Protein AF-A0A348XLX0-F1 (afdb_monomer)

Nearest PDB structures (foldseek):
  7rj9-assembly2_B  TM=4.209E-01  e=1.522E+00  Homo sapiens
  2eyv-assembly1_A  TM=4.321E-01  e=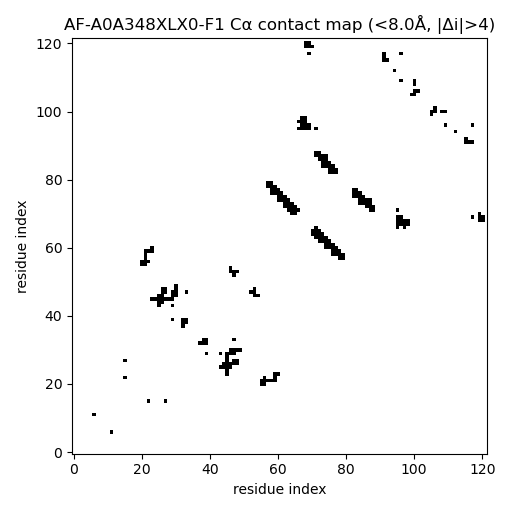4.800E+00  Homo sapiens
  7vww-assembly3_E  TM=3.647E-01  e=4.800E+00  Dioscoreophyllum cumminsii
  6em4-assembly1_A  TM=3.828E-01  e=5.813E+00  Saccharomyces cerevisiae S288C

Secondary structure (DSSP, 8-state):
--------HHHHHHHHHT-SSB--TTHHHHHHHHHTTPPPPSS-----TTSTTPPPBS-EEEEE--BTTB---EEEEE-SS-EEEEES-TTS-S----GGGGSGGGTTGGGGGTTS------

Solvent-accessible surface area (backbone atoms only — not comparable to full-atom values): 7938 Å² total; per-residue (Å²): 138,85,80,82,77,79,78,51,75,70,62,56,61,52,56,68,70,67,53,97,60,61,69,49,79,54,23,54,63,38,30,51,36,56,75,69,70,47,84,82,71,93,82,68,93,35,47,34,79,89,44,94,82,51,76,88,45,77,58,32,69,52,78,42,64,60,45,86,58,26,72,46,46,36,44,37,45,32,45,97,87,49,72,50,74,46,66,74,55,78,91,44,70,97,71,74,57,54,89,64,50,80,37,87,93,38,56,68,62,66,68,75,54,77,83,56,74,87,88,40,72,134

Sequence (122 aa):
MIKRLSLTCASLICAVMLFPQFVNALDSPATTLAIGGAKMPAYPDGQNLFGKDYKVVDSAFSARDSCDYTIDRIRTVRTATFRYLRNCFPDWPLLQVQYWDKRPEVVDMPAHRSTGYCRGGL

Structure (mmCIF, N/CA/C/O backbone):
data_AF-A0A348XLX0-F1
#
_entry.id   AF-A0A348XLX0-F1
#
loop_
_atom_site.group_PDB
_atom_site.id
_atom_site.type_symbol
_atom_site.label_atom_id
_atom_site.label_alt_id
_atom_site.label_comp_id
_atom_site.label_asym_id
_atom_site.label_entity_id
_atom_site.label_seq_id
_atom_site.pdbx_PDB_ins_code
_atom_site.Cartn_x
_atom_site.Cartn_y
_atom_site.Cartn_z
_atom_site.occupancy
_atom_site.B_iso_or_equiv
_atom_site.auth_seq_id
_atom_site.auth_comp_id
_atom_site.auth_asym_id
_atom_site.auth_atom_id
_atom_site.pdbx_PDB_model_num
ATOM 1 N N . MET A 1 1 ? 3.737 13.924 41.377 1.00 36.47 1 MET A N 1
ATOM 2 C CA . MET A 1 1 ? 3.733 12.515 40.918 1.00 36.47 1 MET A CA 1
ATOM 3 C C . MET A 1 1 ? 3.746 12.488 39.396 1.00 36.47 1 MET A C 1
ATOM 5 O O . MET A 1 1 ? 2.700 12.478 38.766 1.00 36.47 1 MET A O 1
ATOM 9 N N . ILE A 1 2 ? 4.941 12.552 38.809 1.00 33.69 2 ILE A N 1
ATOM 10 C CA . ILE A 1 2 ? 5.160 12.535 37.359 1.00 33.69 2 ILE A CA 1
ATOM 11 C C . ILE A 1 2 ? 5.344 11.069 36.963 1.00 33.69 2 ILE A C 1
ATOM 13 O O . ILE A 1 2 ? 6.424 10.511 37.145 1.00 33.69 2 ILE A O 1
ATOM 17 N N . LYS A 1 3 ? 4.288 10.413 36.472 1.00 29.94 3 LYS A N 1
ATOM 18 C CA . LYS A 1 3 ? 4.439 9.114 35.806 1.00 29.94 3 LYS A CA 1
ATOM 19 C C . LYS A 1 3 ? 4.873 9.387 34.368 1.00 29.94 3 LYS A C 1
ATOM 21 O O . LYS A 1 3 ? 4.064 9.749 33.523 1.00 29.94 3 LYS A O 1
ATOM 26 N N . ARG A 1 4 ? 6.182 9.261 34.133 1.00 39.12 4 ARG A N 1
ATOM 27 C CA . ARG A 1 4 ? 6.804 9.219 32.806 1.00 39.12 4 ARG A CA 1
ATOM 28 C C . ARG A 1 4 ? 6.214 8.039 32.031 1.00 39.12 4 ARG A C 1
ATOM 30 O O . ARG A 1 4 ? 6.624 6.903 32.237 1.00 39.12 4 ARG A O 1
ATOM 37 N N . LEU A 1 5 ? 5.255 8.313 31.155 1.00 37.09 5 LEU A N 1
ATOM 38 C CA . LEU A 1 5 ? 4.833 7.383 30.118 1.00 37.09 5 LEU A CA 1
ATOM 39 C C . LEU A 1 5 ? 5.783 7.583 28.932 1.00 37.09 5 LEU A C 1
ATOM 41 O O . LEU A 1 5 ? 5.506 8.343 28.010 1.00 37.09 5 LEU A O 1
ATOM 45 N N . SER A 1 6 ? 6.966 6.974 29.000 1.00 40.62 6 SER A N 1
ATOM 46 C CA . SER A 1 6 ? 7.884 6.925 27.864 1.00 40.62 6 SER A CA 1
ATOM 47 C C . SER A 1 6 ? 7.362 5.905 26.848 1.00 40.62 6 SER A C 1
ATOM 49 O O . SER A 1 6 ? 7.896 4.802 26.747 1.00 40.62 6 SER A O 1
ATOM 51 N N . LEU 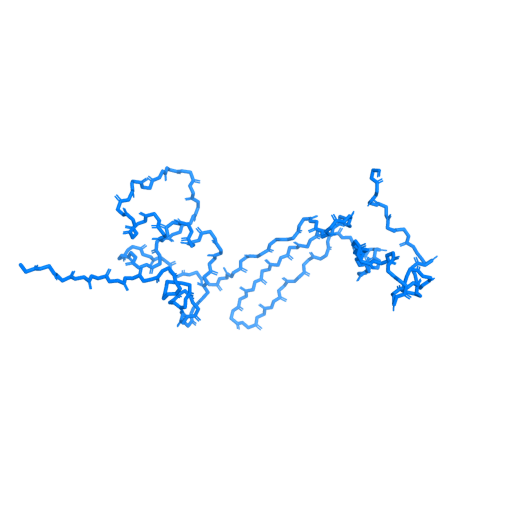A 1 7 ? 6.306 6.256 26.105 1.00 40.31 7 LEU A N 1
ATOM 52 C CA . LEU A 1 7 ? 6.051 5.631 24.808 1.00 40.31 7 LEU A CA 1
ATOM 53 C C . LEU A 1 7 ? 7.167 6.108 23.880 1.00 40.31 7 LEU A C 1
ATOM 55 O O . LEU A 1 7 ? 7.100 7.177 23.276 1.00 40.31 7 LEU A O 1
ATOM 59 N N . THR A 1 8 ? 8.247 5.340 23.811 1.00 43.47 8 THR A N 1
ATOM 60 C CA . THR A 1 8 ? 9.215 5.501 22.735 1.00 43.47 8 THR A CA 1
ATOM 61 C C . THR A 1 8 ? 8.513 5.130 21.431 1.00 43.47 8 THR A C 1
ATOM 63 O O . THR A 1 8 ? 7.807 4.123 21.360 1.00 43.47 8 THR A O 1
ATOM 66 N N . CYS A 1 9 ? 8.692 5.947 20.395 1.00 39.53 9 CYS A N 1
ATOM 67 C CA . CYS A 1 9 ? 8.086 5.789 19.067 1.00 39.53 9 CYS A CA 1
ATOM 68 C C . CYS A 1 9 ? 8.222 4.352 18.493 1.00 39.53 9 CYS A C 1
ATOM 70 O O . CYS A 1 9 ? 7.345 3.866 17.784 1.00 39.53 9 CYS A O 1
ATOM 72 N N . ALA A 1 10 ? 9.266 3.614 18.896 1.00 43.56 10 ALA A N 1
ATOM 73 C CA . ALA A 1 10 ? 9.497 2.213 18.532 1.00 43.56 10 ALA A CA 1
ATOM 74 C C . ALA A 1 10 ? 8.462 1.216 19.102 1.00 43.56 10 ALA A C 1
ATOM 76 O O . ALA A 1 10 ? 8.125 0.236 18.439 1.00 43.56 10 ALA A O 1
ATOM 77 N N . SER A 1 11 ? 7.919 1.463 20.299 1.00 47.53 11 SER A N 1
ATOM 78 C CA . SER A 1 11 ? 6.884 0.600 20.901 1.00 47.53 11 SER A CA 1
ATOM 79 C C . SER A 1 11 ? 5.555 0.652 20.132 1.00 47.53 11 SER A C 1
ATOM 81 O O . SER A 1 11 ? 4.788 -0.308 20.132 1.00 47.53 11 SER A O 1
ATOM 83 N N . LEU A 1 12 ? 5.326 1.749 19.407 1.00 49.53 12 LEU A N 1
ATOM 84 C CA . LEU A 1 12 ? 4.103 2.039 18.667 1.00 49.53 12 LEU A CA 1
ATOM 85 C C . LEU A 1 12 ? 4.066 1.327 17.306 1.00 49.53 12 LEU A C 1
ATOM 87 O O . LEU A 1 12 ? 3.037 0.766 16.936 1.00 49.53 12 LEU A O 1
ATOM 91 N N . ILE A 1 13 ? 5.208 1.255 16.611 1.00 49.75 13 ILE A N 1
ATOM 92 C CA . ILE A 1 13 ? 5.355 0.445 15.386 1.00 49.75 13 ILE A CA 1
ATOM 93 C C . ILE A 1 13 ? 5.149 -1.043 15.708 1.00 49.75 13 ILE A C 1
ATOM 95 O O . ILE A 1 13 ? 4.466 -1.752 14.973 1.00 49.75 13 ILE A O 1
ATOM 99 N N . CYS A 1 14 ? 5.684 -1.504 16.843 1.00 38.78 14 CYS A N 1
ATOM 100 C CA . CYS A 1 14 ? 5.561 -2.898 17.270 1.00 38.78 14 CYS A CA 1
ATOM 101 C C . CYS A 1 14 ? 4.105 -3.282 17.609 1.00 38.78 14 CYS A C 1
ATOM 103 O O . CYS A 1 14 ? 3.663 -4.381 17.281 1.00 38.78 14 CYS A O 1
ATOM 105 N N . ALA A 1 15 ? 3.322 -2.362 18.188 1.00 48.69 15 ALA A N 1
ATOM 106 C CA . ALA A 1 15 ? 1.912 -2.597 18.510 1.00 48.69 15 ALA A CA 1
ATOM 107 C C . ALA A 1 15 ? 1.018 -2.747 17.263 1.00 48.69 15 ALA A C 1
ATOM 109 O O . ALA A 1 15 ? 0.118 -3.583 17.263 1.00 48.69 15 ALA A O 1
ATOM 110 N N . VAL A 1 16 ? 1.291 -2.006 16.179 1.00 52.34 16 VAL A N 1
ATOM 111 C CA . VAL A 1 16 ? 0.592 -2.190 14.887 1.00 52.34 16 VAL A CA 1
ATOM 112 C C . VAL A 1 16 ? 0.877 -3.580 14.296 1.00 52.34 16 VAL A C 1
ATOM 114 O O . VAL A 1 16 ? 0.025 -4.154 13.625 1.00 52.34 16 VAL A O 1
ATOM 117 N N . MET A 1 17 ? 2.044 -4.158 14.591 1.00 48.50 17 MET A N 1
ATOM 118 C CA . MET A 1 17 ? 2.481 -5.451 14.056 1.00 48.50 17 MET A CA 1
ATOM 119 C C . MET A 1 17 ? 1.861 -6.672 14.763 1.00 48.50 17 MET A C 1
ATOM 121 O O . MET A 1 17 ? 1.898 -7.769 14.215 1.00 48.50 17 MET A O 1
ATOM 125 N N . LEU A 1 18 ? 1.283 -6.495 15.958 1.00 54.97 18 LEU A N 1
ATOM 126 C CA . LEU A 1 18 ? 0.702 -7.567 16.785 1.00 54.97 18 LEU A CA 1
ATOM 127 C C . LEU A 1 18 ? -0.811 -7.758 16.595 1.00 54.97 18 LEU A C 1
ATOM 129 O O . LEU A 1 18 ? -1.401 -8.620 17.247 1.00 54.97 18 LEU A O 1
ATOM 133 N N . PHE A 1 19 ? -1.456 -6.980 15.722 1.00 63.09 19 PHE A N 1
ATOM 134 C CA . PHE A 1 19 ? -2.878 -7.166 15.452 1.00 63.09 19 PHE A CA 1
ATOM 135 C C . PHE A 1 19 ? -3.109 -8.474 14.673 1.00 63.09 19 PHE A C 1
ATOM 137 O O . PHE A 1 19 ? -2.572 -8.634 13.578 1.00 63.09 19 PHE A O 1
ATOM 144 N N . PRO A 1 20 ? -3.945 -9.401 15.181 1.00 66.06 20 PRO A N 1
ATOM 145 C CA . PRO A 1 20 ? -4.248 -10.664 14.496 1.00 66.06 20 PRO A CA 1
ATOM 146 C C . PRO A 1 20 ? -5.146 -10.487 13.256 1.00 66.06 20 PRO A C 1
ATOM 148 O O . PRO A 1 20 ? -5.524 -11.464 12.617 1.00 66.06 20 PRO A O 1
ATOM 151 N N . GLN A 1 21 ? -5.507 -9.248 12.927 1.00 77.19 21 GLN A N 1
ATOM 152 C CA . GLN A 1 21 ? -6.488 -8.861 11.918 1.00 77.19 21 GLN A CA 1
ATOM 153 C C . GLN A 1 21 ? -5.862 -7.921 10.885 1.00 77.19 21 GLN A C 1
ATOM 155 O O . GLN A 1 21 ? -4.789 -7.362 11.111 1.00 77.19 21 GLN A O 1
ATOM 160 N N . PHE A 1 22 ? -6.516 -7.757 9.733 1.00 85.31 22 PHE A N 1
ATOM 161 C CA . PHE A 1 22 ? -6.012 -6.873 8.687 1.00 85.31 22 PHE A CA 1
ATOM 162 C C . PHE A 1 22 ? -6.013 -5.416 9.146 1.00 85.31 22 PHE A C 1
ATOM 164 O O . PHE A 1 22 ? -6.956 -4.942 9.778 1.00 85.31 22 PHE A O 1
ATOM 171 N N . VAL A 1 23 ? -4.934 -4.722 8.795 1.00 86.81 23 VAL A N 1
ATOM 172 C CA . VAL A 1 23 ? -4.720 -3.303 9.074 1.00 86.81 23 VAL A CA 1
ATOM 173 C C . VAL A 1 23 ? -4.299 -2.632 7.774 1.00 86.81 23 VAL A C 1
ATOM 175 O O . VAL A 1 23 ? -3.452 -3.165 7.048 1.00 86.81 23 VAL A O 1
ATOM 178 N N . ASN A 1 24 ? -4.879 -1.471 7.473 1.00 87.31 24 ASN A N 1
ATOM 179 C CA . ASN A 1 24 ? -4.477 -0.681 6.319 1.00 87.31 24 ASN A CA 1
ATOM 180 C C . ASN A 1 24 ? -3.349 0.279 6.704 1.00 87.31 24 ASN A C 1
ATOM 182 O O . ASN A 1 24 ? -3.288 0.801 7.815 1.00 87.31 24 ASN A O 1
ATOM 186 N N . ALA A 1 25 ? -2.469 0.588 5.751 1.00 86.06 25 ALA A N 1
ATOM 187 C CA . ALA A 1 25 ? -1.390 1.551 5.985 1.00 86.06 25 ALA A CA 1
ATOM 188 C C . ALA A 1 25 ? -1.918 2.955 6.357 1.00 86.06 25 ALA A C 1
ATOM 190 O O . ALA A 1 25 ? -1.262 3.687 7.097 1.00 86.06 25 ALA A O 1
ATOM 191 N N . LEU A 1 26 ? -3.122 3.306 5.890 1.00 87.81 26 LEU A N 1
ATOM 192 C CA . LEU A 1 26 ? -3.800 4.575 6.178 1.00 87.81 26 LEU A CA 1
ATOM 193 C C . LEU A 1 26 ? -4.238 4.714 7.646 1.00 87.81 26 LEU A C 1
ATOM 195 O O . LEU A 1 26 ? -4.406 5.833 8.124 1.00 87.81 26 LEU A O 1
ATOM 199 N N . ASP A 1 27 ? -4.364 3.609 8.382 1.00 89.19 27 ASP A N 1
ATOM 200 C CA . ASP A 1 27 ? -4.781 3.625 9.789 1.00 89.19 27 ASP A CA 1
ATOM 201 C C . ASP A 1 27 ? -3.639 4.080 10.717 1.00 89.19 27 ASP A C 1
ATOM 203 O O . ASP A 1 27 ? -3.863 4.602 11.811 1.00 89.19 27 ASP A O 1
ATOM 207 N N . SER A 1 28 ? -2.385 3.940 10.273 1.00 87.81 28 SER A N 1
ATOM 208 C CA . SER A 1 28 ? -1.192 4.331 11.034 1.00 87.81 28 SER A CA 1
ATOM 209 C C . SER A 1 28 ? -1.120 5.841 11.336 1.00 87.81 28 SER A C 1
ATOM 211 O O . SER A 1 28 ? -0.995 6.200 12.517 1.00 87.81 28 SER A O 1
ATOM 213 N N . PRO A 1 29 ? -1.248 6.757 10.350 1.00 88.44 29 PRO A N 1
ATOM 214 C CA . PRO A 1 29 ? -1.267 8.192 10.636 1.00 88.44 29 PRO A CA 1
ATOM 215 C C . PRO A 1 29 ? -2.492 8.603 11.463 1.00 88.44 29 PRO A C 1
ATOM 217 O O . PRO A 1 29 ? -2.362 9.435 12.361 1.00 88.44 29 PRO A O 1
ATOM 220 N N . ALA A 1 30 ? -3.656 7.985 11.229 1.00 90.06 30 ALA A N 1
ATOM 221 C CA . ALA A 1 30 ? -4.867 8.257 11.999 1.00 90.06 30 ALA A CA 1
ATOM 222 C C . ALA A 1 30 ? -4.694 7.886 13.486 1.00 90.06 30 ALA A C 1
ATOM 224 O O . ALA A 1 30 ? -5.002 8.663 14.394 1.00 90.06 30 ALA A O 1
ATOM 225 N N . THR A 1 31 ? -4.113 6.720 13.745 1.00 89.44 31 THR A N 1
ATOM 226 C CA . THR A 1 31 ? -3.812 6.251 15.100 1.00 89.44 31 THR A CA 1
ATOM 227 C C . THR A 1 31 ? -2.766 7.139 15.780 1.00 89.44 31 THR A C 1
ATOM 229 O O . THR A 1 31 ? -2.923 7.510 16.943 1.00 89.44 31 THR A O 1
ATOM 232 N N . THR A 1 32 ? -1.731 7.553 15.043 1.00 89.75 32 THR A N 1
ATOM 233 C CA . THR A 1 32 ? -0.694 8.470 15.546 1.00 89.75 32 THR A CA 1
ATOM 234 C C . THR A 1 32 ? -1.282 9.817 15.975 1.00 89.75 32 THR A C 1
ATOM 236 O O . THR A 1 32 ? -0.973 10.301 17.064 1.00 89.75 32 THR A O 1
ATOM 239 N N . LEU A 1 33 ? -2.168 10.405 15.164 1.00 90.31 33 LEU A N 1
ATOM 240 C CA . LEU A 1 33 ? -2.863 11.658 15.488 1.00 90.31 33 LEU A CA 1
ATOM 241 C C . LEU A 1 33 ? -3.719 11.529 16.753 1.00 90.31 33 LEU A C 1
ATOM 243 O O . LEU A 1 33 ? -3.665 12.402 17.621 1.00 90.31 33 LEU A O 1
ATOM 247 N N . ALA A 1 34 ? -4.467 10.430 16.876 1.00 88.94 34 ALA A N 1
ATOM 248 C CA . ALA A 1 34 ? -5.321 10.178 18.030 1.00 88.94 34 ALA A CA 1
ATOM 249 C C . ALA A 1 34 ? -4.515 10.028 19.329 1.00 88.94 34 ALA A C 1
ATOM 251 O O . ALA A 1 34 ? -4.885 10.596 20.354 1.00 88.94 34 ALA A O 1
ATOM 252 N N . ILE A 1 35 ? -3.384 9.317 19.281 1.00 89.56 35 ILE A N 1
ATOM 253 C CA . ILE A 1 35 ? -2.478 9.179 20.431 1.00 89.56 35 ILE A CA 1
ATOM 254 C C . ILE A 1 35 ? -1.835 10.521 20.787 1.00 89.56 35 ILE A C 1
ATOM 256 O O . ILE A 1 35 ? -1.691 10.844 21.964 1.00 89.56 35 ILE A O 1
ATOM 260 N N . GLY A 1 36 ? -1.487 11.325 19.780 1.00 89.38 36 GLY A N 1
ATOM 261 C CA . GLY A 1 36 ? -0.978 12.681 19.970 1.00 89.38 36 GLY A CA 1
ATOM 262 C C . GLY A 1 36 ? -2.017 13.682 20.491 1.00 89.38 36 GLY A C 1
ATOM 263 O O . GLY A 1 36 ? -1.661 14.831 20.740 1.00 89.38 36 GLY A O 1
ATOM 264 N N . GLY A 1 37 ? -3.288 13.287 20.641 1.00 88.12 37 GLY A N 1
ATO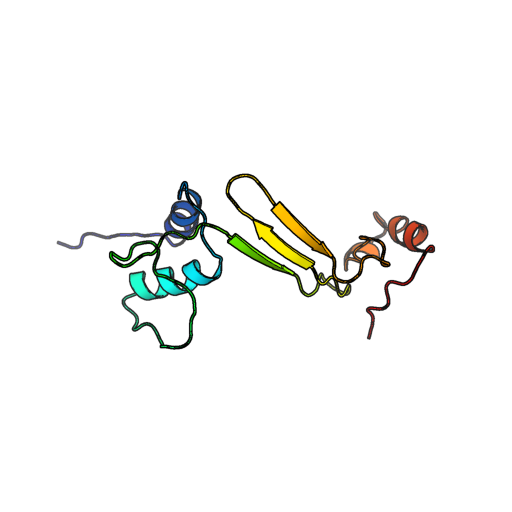M 265 C CA . GLY A 1 37 ? -4.376 14.171 21.069 1.00 88.12 37 GLY A CA 1
ATOM 266 C C . GLY A 1 37 ? -4.729 15.261 20.051 1.00 88.12 37 GLY A C 1
ATOM 267 O O . GLY A 1 37 ? -5.412 16.226 20.393 1.00 88.12 37 GLY A O 1
ATOM 268 N N . ALA A 1 38 ? -4.262 15.136 18.807 1.00 87.94 38 ALA A N 1
ATOM 269 C CA . ALA A 1 38 ? -4.550 16.085 17.745 1.00 87.94 38 ALA A CA 1
ATOM 270 C C . ALA A 1 38 ? -5.948 15.835 17.161 1.00 87.94 38 ALA A C 1
ATOM 272 O O . ALA A 1 38 ? -6.424 14.701 17.080 1.00 87.94 38 ALA A O 1
ATOM 273 N N . LYS A 1 39 ? -6.616 16.905 16.718 1.00 85.88 39 LYS A N 1
ATOM 274 C CA . LYS A 1 39 ? -7.928 16.791 16.073 1.00 85.88 39 LYS A CA 1
ATOM 275 C C . LYS A 1 39 ? -7.777 16.105 14.713 1.00 85.88 39 LYS A C 1
ATOM 277 O O . LYS A 1 39 ? -7.046 16.598 13.856 1.00 85.88 39 LYS A O 1
ATOM 282 N N . MET A 1 40 ? -8.506 15.009 14.511 1.00 84.75 40 MET A N 1
ATOM 283 C CA . MET A 1 40 ? -8.575 14.337 13.214 1.00 84.75 40 MET A CA 1
ATOM 284 C C . MET A 1 40 ? -9.238 15.263 12.178 1.00 84.75 40 MET A C 1
ATOM 286 O O . MET A 1 40 ? -10.336 15.769 12.439 1.00 84.75 40 MET A O 1
ATOM 290 N N . PRO A 1 41 ? -8.608 15.513 11.021 1.00 86.44 41 PRO A N 1
ATOM 291 C CA . PRO A 1 41 ? -9.259 16.215 9.921 1.00 86.44 41 PRO A CA 1
ATOM 292 C C . PRO A 1 41 ? -10.292 15.313 9.217 1.00 86.44 41 PRO A C 1
ATOM 294 O O . PRO A 1 41 ? -10.317 14.112 9.440 1.00 86.44 41 PRO A O 1
ATOM 297 N N . ALA A 1 42 ? -11.154 15.877 8.363 1.00 86.94 42 ALA A N 1
ATOM 298 C CA . ALA A 1 42 ? -12.260 15.135 7.731 1.00 86.94 42 ALA A CA 1
ATOM 299 C C . ALA A 1 42 ? -11.882 14.355 6.453 1.00 86.94 42 ALA A C 1
ATOM 301 O O . ALA A 1 42 ? -12.717 13.643 5.911 1.00 86.94 42 ALA A O 1
ATOM 302 N N . TYR A 1 43 ? -10.660 14.527 5.942 1.00 86.88 43 TYR A N 1
ATOM 303 C CA . TYR A 1 43 ? -10.210 13.934 4.677 1.00 86.88 43 TYR A CA 1
ATOM 304 C C . TYR A 1 43 ? -9.606 12.515 4.736 1.00 86.88 43 TYR A C 1
ATOM 306 O O . TYR A 1 43 ? -9.590 11.877 3.687 1.00 86.88 43 TYR A O 1
ATOM 314 N N . PRO A 1 44 ? -9.011 12.020 5.843 1.00 84.62 44 PRO A N 1
ATOM 315 C CA . PRO A 1 44 ? -8.322 10.742 5.81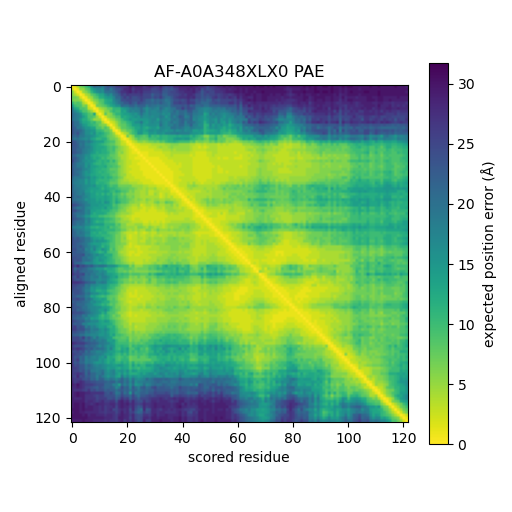2 1.00 84.62 44 PRO A CA 1
ATOM 316 C C . PRO A 1 44 ? -9.322 9.590 5.915 1.00 84.62 44 PRO A C 1
ATOM 318 O O . PRO A 1 44 ? -10.140 9.548 6.828 1.00 84.62 44 PRO A O 1
ATOM 321 N N . ASP A 1 45 ? -9.174 8.612 5.025 1.00 86.81 45 ASP A N 1
ATOM 322 C CA . ASP A 1 45 ? -9.965 7.373 5.027 1.00 86.81 45 ASP A CA 1
ATOM 323 C C . ASP A 1 45 ? -9.509 6.359 6.101 1.00 86.81 45 ASP A C 1
ATOM 325 O O . ASP A 1 45 ? -10.072 5.271 6.223 1.00 86.81 45 ASP A O 1
ATOM 329 N N . GLY A 1 46 ? -8.457 6.686 6.860 1.00 87.25 46 GLY A N 1
ATOM 330 C CA . GLY A 1 46 ? -7.876 5.825 7.889 1.00 87.25 46 GLY A CA 1
ATOM 331 C C . GLY A 1 46 ? -8.632 5.860 9.218 1.00 87.25 46 GLY A C 1
ATOM 332 O O . GLY A 1 46 ? -9.158 6.892 9.634 1.00 87.25 46 GLY A O 1
ATOM 333 N N . GLN A 1 47 ? -8.631 4.734 9.926 1.00 89.31 47 GLN A N 1
ATOM 334 C CA . GLN A 1 47 ? -9.278 4.565 11.224 1.00 89.31 47 GLN A CA 1
ATOM 335 C C . GLN A 1 47 ? -8.265 4.590 12.375 1.00 89.31 47 GLN A C 1
ATOM 337 O O . GLN A 1 47 ? -7.102 4.217 12.233 1.00 89.31 47 GLN A O 1
ATOM 342 N N . ASN A 1 48 ? -8.716 5.001 13.559 1.00 89.50 48 ASN A N 1
ATOM 343 C CA . ASN A 1 48 ? -7.924 4.859 14.778 1.00 89.50 48 ASN A CA 1
ATOM 344 C C . ASN A 1 48 ? -8.004 3.411 15.287 1.00 89.50 48 ASN A C 1
ATOM 346 O O . ASN A 1 48 ? -9.060 2.990 15.757 1.00 89.50 48 ASN A O 1
ATOM 350 N N . LEU A 1 49 ? -6.883 2.686 15.259 1.00 87.44 49 LEU A N 1
ATOM 351 C CA . LEU A 1 49 ? -6.791 1.269 15.643 1.00 87.44 49 LEU A CA 1
ATOM 352 C C . LEU A 1 49 ? -7.123 1.002 17.117 1.00 87.44 49 LEU A C 1
ATOM 354 O O . LEU A 1 49 ? -7.577 -0.085 17.461 1.00 87.44 49 LEU A O 1
ATOM 358 N N . PHE A 1 50 ? -6.899 1.985 17.993 1.00 85.38 50 PHE A N 1
ATOM 359 C CA . PHE A 1 50 ? -7.183 1.877 19.430 1.00 85.38 50 PHE A CA 1
ATOM 360 C C . PHE A 1 50 ? -8.470 2.611 19.834 1.00 85.38 50 PHE A C 1
ATOM 362 O O . PHE A 1 50 ? -8.769 2.747 21.022 1.00 85.38 50 PHE A O 1
ATOM 369 N N . GLY A 1 51 ? -9.221 3.129 18.859 1.00 85.12 51 GLY A N 1
ATOM 370 C CA . GLY A 1 51 ? -10.503 3.780 19.092 1.00 85.12 51 GLY A CA 1
ATOM 371 C C . GLY A 1 51 ? -11.596 2.764 19.416 1.00 85.12 51 GLY A C 1
ATOM 372 O O . GLY A 1 51 ? -11.607 1.656 18.886 1.00 85.12 51 GLY A O 1
ATOM 373 N N . LYS A 1 52 ? -12.563 3.157 20.253 1.00 84.19 52 LYS A N 1
ATOM 374 C CA . LYS A 1 52 ? -13.748 2.326 20.538 1.00 84.19 52 LYS A CA 1
ATOM 375 C C . LYS A 1 52 ? -14.612 2.081 19.296 1.00 84.19 52 LYS A C 1
ATOM 377 O O . LYS A 1 52 ? -15.313 1.081 19.239 1.00 84.19 52 LYS A O 1
ATOM 382 N N . ASP A 1 53 ? -14.519 2.974 18.314 1.00 86.31 53 ASP A N 1
ATOM 383 C CA . ASP A 1 53 ? -15.305 2.948 17.079 1.00 86.31 53 ASP A CA 1
ATOM 384 C C . ASP A 1 53 ? -14.575 2.258 15.911 1.00 86.31 53 ASP A C 1
ATOM 386 O O . ASP A 1 53 ? -14.985 2.402 14.758 1.00 86.31 53 ASP A O 1
ATOM 390 N N . TYR A 1 54 ? -13.475 1.540 16.179 1.00 88.38 54 TYR A N 1
ATOM 391 C CA . TYR A 1 54 ? -12.718 0.840 15.140 1.00 88.38 54 TYR A CA 1
ATOM 392 C C . TYR A 1 54 ? -13.559 -0.260 14.488 1.00 88.38 54 TYR A C 1
ATOM 394 O O . TYR A 1 54 ? -14.055 -1.169 15.160 1.00 88.38 54 TYR A O 1
ATOM 402 N N . LYS A 1 55 ? -13.681 -0.207 13.160 1.00 88.62 55 LYS A N 1
ATOM 403 C CA . LYS A 1 55 ? -14.341 -1.245 12.370 1.00 88.62 55 LYS A CA 1
ATOM 404 C C . LYS A 1 55 ? -13.296 -2.181 11.790 1.00 88.62 55 LYS A C 1
ATOM 406 O O . LYS A 1 55 ? -12.411 -1.752 11.049 1.00 88.62 55 LYS A O 1
ATOM 411 N N . VAL A 1 56 ? -13.446 -3.464 12.107 1.00 86.88 56 VAL A N 1
ATOM 412 C CA . VAL A 1 56 ? -12.620 -4.535 11.545 1.00 86.88 56 VAL A CA 1
ATOM 413 C C . VAL A 1 56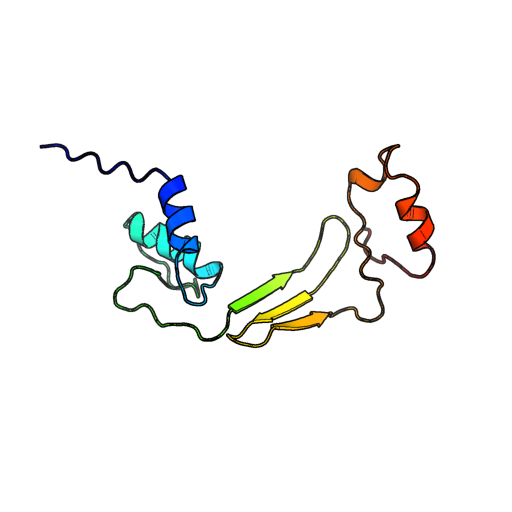 ? -12.770 -4.547 10.026 1.00 86.88 56 VAL A C 1
ATOM 415 O O . VAL A 1 56 ? -13.871 -4.391 9.500 1.00 86.88 56 VAL A O 1
ATOM 418 N N . VAL A 1 57 ? -11.644 -4.707 9.336 1.00 87.75 57 VAL A N 1
ATOM 419 C CA . VAL A 1 57 ? -11.578 -4.744 7.876 1.00 87.75 57 VAL A CA 1
ATOM 420 C C . VAL A 1 57 ? -11.297 -6.179 7.434 1.00 87.75 57 VAL A C 1
ATOM 422 O O . VAL A 1 57 ? -10.349 -6.803 7.909 1.00 87.75 57 VAL A O 1
ATOM 425 N N . ASP A 1 58 ? -12.092 -6.693 6.497 1.00 89.69 58 ASP A N 1
ATOM 426 C CA . ASP A 1 58 ? -11.966 -8.076 6.006 1.00 89.69 58 ASP A CA 1
ATOM 427 C C . ASP A 1 58 ? -10.893 -8.245 4.917 1.00 89.69 58 ASP A C 1
ATOM 429 O O . ASP A 1 58 ? -10.474 -9.362 4.593 1.00 89.69 58 ASP A O 1
ATOM 433 N N . SER A 1 59 ? -10.441 -7.133 4.332 1.00 89.94 59 SER A N 1
ATOM 434 C CA . SER A 1 59 ? -9.460 -7.123 3.252 1.00 89.94 59 SER A CA 1
ATOM 435 C C . SER A 1 59 ? -8.467 -5.973 3.369 1.00 89.94 59 SER A C 1
ATOM 437 O O . SER A 1 59 ? -8.865 -4.827 3.565 1.00 89.94 59 SER A O 1
ATOM 439 N N . ALA A 1 60 ? -7.187 -6.263 3.146 1.00 90.56 60 ALA A N 1
ATOM 440 C CA . ALA A 1 60 ? -6.137 -5.257 3.042 1.00 90.56 60 ALA A CA 1
ATOM 441 C C . ALA A 1 60 ? -5.867 -4.899 1.576 1.00 90.56 60 ALA A C 1
ATOM 443 O O . ALA A 1 60 ? -5.685 -5.781 0.728 1.00 90.56 60 ALA A O 1
ATOM 444 N N . PHE A 1 61 ? -5.783 -3.601 1.295 1.00 91.50 61 PHE A N 1
ATOM 445 C CA . PHE A 1 61 ? -5.435 -3.075 -0.022 1.00 91.50 61 PHE A CA 1
ATOM 446 C C . PHE A 1 61 ? -3.985 -2.599 -0.033 1.00 91.50 61 PHE A C 1
ATOM 448 O O . PHE A 1 61 ? -3.529 -1.945 0.904 1.00 91.50 61 PHE A O 1
ATOM 455 N N . SER A 1 62 ? -3.254 -2.890 -1.109 1.00 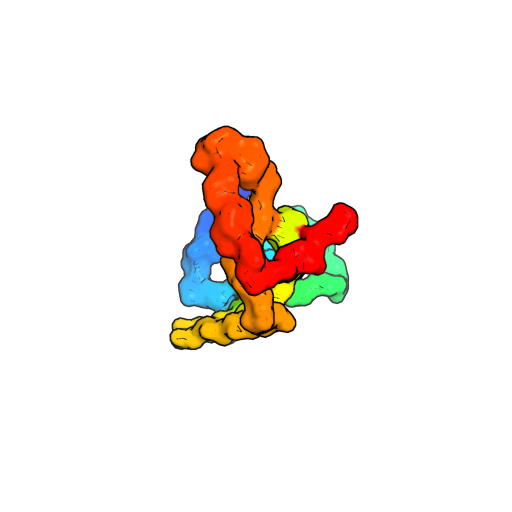91.19 62 SER A N 1
ATOM 456 C CA . SER A 1 62 ? -1.965 -2.240 -1.347 1.00 91.19 62 SER A CA 1
ATOM 457 C C . SER A 1 62 ? -1.772 -1.903 -2.818 1.00 91.19 62 SER A C 1
ATOM 459 O O . SER A 1 62 ? -2.241 -2.619 -3.713 1.00 91.19 62 SER A O 1
ATOM 461 N N . ALA A 1 63 ? -1.106 -0.781 -3.057 1.00 92.81 63 ALA A N 1
ATOM 462 C CA . ALA A 1 63 ? -0.844 -0.243 -4.377 1.00 92.81 63 ALA A CA 1
ATOM 463 C C . ALA A 1 63 ? 0.643 0.087 -4.510 1.00 92.81 63 ALA A C 1
ATOM 465 O O . ALA A 1 63 ? 1.264 0.603 -3.582 1.00 92.81 63 ALA A O 1
ATOM 466 N N . ARG A 1 64 ? 1.192 -0.217 -5.682 1.00 89.25 64 ARG A N 1
ATOM 467 C CA . ARG A 1 64 ? 2.531 0.167 -6.126 1.00 89.25 64 ARG A CA 1
ATOM 468 C C . ARG A 1 64 ? 2.373 0.908 -7.446 1.00 89.25 64 ARG A C 1
ATOM 470 O O . ARG A 1 64 ? 1.640 0.427 -8.309 1.00 89.25 64 ARG A O 1
ATOM 477 N N . ASP A 1 65 ? 3.000 2.071 -7.569 1.00 88.62 65 ASP A N 1
ATOM 478 C CA . ASP A 1 65 ? 2.892 2.925 -8.760 1.00 88.62 65 ASP A CA 1
ATOM 479 C C . ASP A 1 65 ? 4.208 3.050 -9.528 1.00 88.62 65 ASP A C 1
ATOM 481 O O . ASP A 1 65 ? 4.202 3.071 -10.760 1.00 88.62 65 ASP A O 1
ATOM 485 N N . SER A 1 66 ? 5.331 3.081 -8.815 1.00 82.19 66 SER A N 1
ATOM 486 C CA . SER A 1 66 ? 6.673 3.082 -9.384 1.00 82.19 66 SER A CA 1
ATOM 487 C C . SER A 1 66 ? 7.656 2.368 -8.458 1.00 82.19 66 SER A C 1
ATOM 489 O O . SER A 1 66 ? 7.435 2.245 -7.249 1.00 82.19 66 SER A O 1
ATOM 491 N N . CYS A 1 67 ? 8.747 1.882 -9.041 1.00 76.75 67 CYS A N 1
ATOM 492 C CA . CYS A 1 67 ? 9.925 1.421 -8.326 1.00 76.75 67 CYS A CA 1
ATOM 493 C C . CYS A 1 67 ? 11.156 1.987 -9.020 1.00 76.75 67 CYS A C 1
ATOM 495 O O . CYS A 1 67 ? 11.472 1.583 -10.140 1.00 76.75 67 CYS A O 1
ATOM 497 N N . ASP A 1 68 ? 11.832 2.918 -8.352 1.00 76.00 68 ASP A N 1
ATOM 498 C CA . ASP A 1 68 ? 12.943 3.683 -8.913 1.00 76.00 68 ASP A CA 1
ATOM 499 C C . ASP A 1 68 ? 12.563 4.318 -10.261 1.00 76.00 68 ASP A C 1
ATOM 501 O O . ASP A 1 68 ? 11.651 5.143 -10.331 1.00 76.00 68 ASP A O 1
ATOM 505 N N . TYR A 1 69 ? 13.240 3.912 -11.335 1.00 68.44 69 TYR A N 1
ATOM 506 C CA . TYR A 1 69 ? 12.992 4.389 -12.694 1.00 68.44 69 TYR A CA 1
ATOM 507 C C . TYR A 1 69 ? 11.873 3.617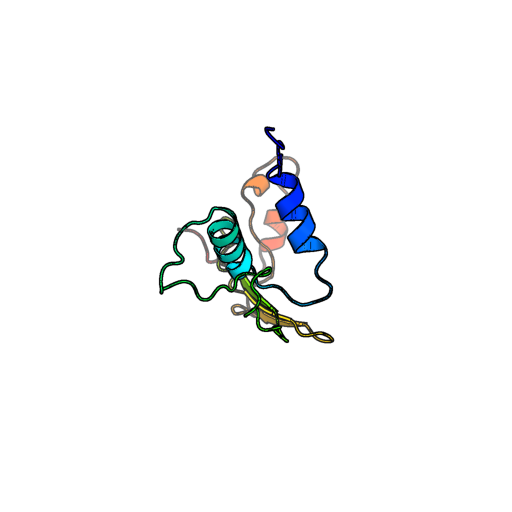 -13.395 1.00 68.44 69 TYR A C 1
ATOM 509 O O . TYR A 1 69 ? 11.333 4.071 -14.396 1.00 68.44 69 TYR A O 1
ATOM 517 N N . THR A 1 70 ? 11.495 2.445 -12.884 1.00 71.94 70 THR A N 1
ATOM 518 C CA . THR A 1 70 ? 10.513 1.590 -13.549 1.00 71.94 70 THR A CA 1
ATOM 519 C C . THR A 1 70 ? 9.104 1.979 -13.119 1.00 71.94 70 THR A C 1
ATOM 521 O O . THR A 1 70 ? 8.765 1.960 -11.932 1.00 71.94 70 THR A O 1
ATOM 524 N N . ILE A 1 71 ? 8.250 2.286 -14.093 1.00 79.50 71 ILE A N 1
ATOM 525 C CA . ILE A 1 71 ? 6.811 2.414 -13.861 1.00 79.50 71 ILE A CA 1
ATOM 526 C C . ILE A 1 71 ? 6.259 0.997 -13.698 1.00 79.50 71 ILE A C 1
ATOM 528 O O . ILE A 1 71 ? 6.082 0.277 -14.674 1.00 79.50 71 ILE A O 1
ATOM 532 N N . ASP A 1 72 ? 6.009 0.594 -12.457 1.00 80.75 72 ASP A N 1
ATOM 533 C CA . ASP A 1 72 ? 5.502 -0.732 -12.115 1.00 80.75 72 ASP A CA 1
ATOM 534 C C . ASP A 1 72 ? 4.194 -0.581 -11.342 1.00 80.75 72 ASP A C 1
ATOM 536 O O . ASP A 1 72 ? 4.171 -0.375 -10.123 1.00 80.75 72 ASP A O 1
ATOM 540 N N . ARG A 1 73 ? 3.088 -0.611 -12.093 1.00 89.25 73 ARG A N 1
ATOM 541 C CA . ARG A 1 73 ? 1.752 -0.403 -11.546 1.00 89.25 73 ARG A CA 1
ATOM 542 C C . ARG A 1 73 ? 1.125 -1.734 -11.181 1.00 89.25 73 ARG A C 1
ATOM 544 O O . ARG A 1 73 ? 0.618 -2.469 -12.029 1.00 89.25 73 ARG A O 1
ATOM 551 N N . ILE A 1 74 ? 1.089 -1.986 -9.884 1.00 92.19 74 ILE A N 1
ATOM 552 C CA . ILE A 1 74 ? 0.520 -3.194 -9.311 1.00 92.19 74 ILE A CA 1
ATOM 553 C C . ILE A 1 74 ? -0.538 -2.803 -8.287 1.00 92.19 74 ILE A C 1
ATOM 555 O O . ILE A 1 74 ? -0.372 -1.869 -7.495 1.00 92.19 74 ILE A O 1
ATOM 559 N N . ARG A 1 75 ? -1.658 -3.524 -8.308 1.00 94.38 75 ARG A N 1
ATOM 560 C CA . ARG A 1 75 ? -2.724 -3.408 -7.311 1.00 94.38 75 ARG A CA 1
ATOM 561 C C . ARG A 1 75 ? -2.958 -4.760 -6.672 1.00 94.38 75 ARG A C 1
ATOM 563 O O . ARG A 1 75 ? -2.993 -5.779 -7.357 1.00 94.38 75 ARG A O 1
ATOM 570 N N . THR A 1 76 ? -3.126 -4.763 -5.358 1.00 94.94 76 THR A N 1
ATOM 571 C CA . THR A 1 76 ? -3.368 -5.986 -4.597 1.00 94.94 76 THR A CA 1
ATOM 572 C C . THR A 1 76 ? -4.542 -5.829 -3.663 1.00 94.94 76 THR A C 1
ATOM 574 O O . THR A 1 76 ? -4.749 -4.769 -3.070 1.00 94.94 76 THR A O 1
ATOM 577 N N . VAL A 1 77 ? -5.257 -6.935 -3.507 1.00 94.88 77 VAL A N 1
ATOM 578 C CA . VAL A 1 77 ? -6.270 -7.118 -2.477 1.00 94.88 77 VAL A CA 1
ATOM 579 C C . VAL A 1 77 ? -5.953 -8.425 -1.772 1.00 94.88 77 VAL A C 1
ATOM 581 O O . VAL A 1 77 ? -5.780 -9.460 -2.418 1.00 94.88 77 VAL A O 1
ATOM 584 N N . ARG A 1 78 ? -5.838 -8.386 -0.448 1.00 92.69 78 ARG A N 1
ATOM 585 C CA . ARG A 1 78 ? -5.590 -9.564 0.380 1.00 92.69 78 ARG A CA 1
ATOM 586 C C . ARG A 1 78 ? -6.770 -9.789 1.307 1.00 92.69 78 ARG A C 1
ATOM 588 O O . ARG A 1 78 ? -7.125 -8.886 2.051 1.00 92.69 78 ARG A O 1
ATOM 595 N N . THR A 1 79 ? -7.316 -10.994 1.289 1.00 92.88 79 THR A N 1
ATOM 596 C CA . THR A 1 79 ? -8.280 -11.496 2.271 1.00 92.88 79 THR A CA 1
ATOM 597 C C . THR A 1 79 ? -7.597 -12.519 3.185 1.00 92.88 79 THR A C 1
ATOM 599 O O . THR A 1 79 ? -6.395 -12.778 3.052 1.00 92.88 79 THR A O 1
ATOM 602 N N . ALA A 1 80 ? -8.348 -13.118 4.117 1.00 89.38 80 ALA A N 1
ATOM 603 C CA . ALA A 1 80 ? -7.845 -14.145 5.037 1.00 89.38 80 ALA A CA 1
ATOM 604 C C . ALA A 1 80 ? -7.154 -15.319 4.319 1.00 89.38 80 ALA A C 1
ATOM 606 O O . ALA A 1 80 ? -6.140 -15.829 4.789 1.00 89.38 80 ALA A O 1
ATOM 607 N N . THR A 1 81 ? -7.682 -15.720 3.162 1.00 91.69 81 THR A N 1
ATOM 608 C CA . THR A 1 81 ? -7.279 -16.941 2.452 1.00 91.69 81 THR A CA 1
ATOM 609 C C . THR A 1 81 ? -6.598 -16.673 1.117 1.00 91.69 81 THR A C 1
ATOM 611 O O . THR A 1 81 ? -5.758 -17.465 0.694 1.00 91.69 81 THR A O 1
ATOM 614 N N . PHE A 1 82 ? -6.919 -15.561 0.451 1.00 94.06 82 PHE A N 1
ATOM 615 C CA . PHE A 1 82 ? -6.454 -15.292 -0.905 1.00 94.06 82 PHE A CA 1
ATOM 616 C C . PHE A 1 82 ? -5.736 -13.950 -1.009 1.00 94.06 82 PHE A C 1
ATOM 618 O O . PHE A 1 82 ? -6.025 -12.983 -0.305 1.00 94.06 82 PHE A O 1
ATOM 625 N N . ARG A 1 83 ? -4.797 -13.880 -1.950 1.00 94.50 83 ARG A N 1
ATOM 626 C CA . ARG A 1 83 ? -4.181 -12.631 -2.388 1.00 94.50 83 ARG A CA 1
ATOM 627 C C . ARG A 1 83 ? -4.410 -12.493 -3.883 1.00 94.50 83 ARG A C 1
ATOM 629 O O . ARG A 1 83 ? -3.850 -13.254 -4.664 1.00 94.50 83 ARG A O 1
ATOM 636 N N . TYR A 1 84 ? -5.210 -11.509 -4.263 1.00 95.88 84 TYR A N 1
ATOM 637 C CA . TYR A 1 84 ? -5.365 -11.101 -5.648 1.00 95.88 84 TYR A CA 1
ATOM 638 C C . TYR A 1 84 ? -4.306 -10.052 -5.991 1.00 95.88 84 TYR A C 1
ATOM 640 O O . TYR A 1 84 ? -4.141 -9.062 -5.275 1.00 95.88 84 TYR A O 1
ATOM 648 N N . LEU A 1 85 ? -3.587 -10.286 -7.086 1.00 95.12 85 LEU A N 1
ATOM 649 C CA . LEU A 1 85 ? -2.567 -9.402 -7.635 1.00 95.12 85 LEU A CA 1
ATOM 650 C C . LEU A 1 85 ? -2.962 -9.069 -9.072 1.00 95.12 85 LEU A C 1
ATOM 652 O O . LEU A 1 85 ? -3.039 -9.960 -9.915 1.00 95.12 85 LEU A O 1
ATOM 656 N N . ARG A 1 86 ? -3.177 -7.786 -9.358 1.00 94.12 86 ARG A N 1
ATOM 657 C CA . ARG A 1 86 ? -3.368 -7.291 -10.718 1.00 94.12 86 ARG A CA 1
ATOM 658 C C . ARG A 1 86 ? -2.108 -6.566 -11.164 1.00 94.12 86 ARG A C 1
ATOM 660 O O . ARG A 1 86 ? -1.822 -5.472 -10.674 1.00 94.12 86 ARG A O 1
ATOM 667 N N . ASN A 1 87 ? -1.394 -7.174 -12.107 1.00 91.81 87 ASN A N 1
ATOM 668 C CA . ASN A 1 87 ? -0.362 -6.493 -12.878 1.00 91.81 87 ASN A CA 1
ATOM 669 C C . ASN A 1 87 ? -1.046 -5.651 -13.969 1.00 91.81 87 ASN A C 1
ATOM 671 O O . ASN A 1 87 ? -1.803 -6.190 -14.778 1.00 91.81 87 ASN A O 1
ATOM 675 N N . CYS A 1 88 ? -0.835 -4.332 -13.965 1.00 89.56 88 CYS A N 1
ATOM 676 C CA . CYS A 1 88 ? -1.380 -3.453 -15.002 1.00 89.56 88 CYS A CA 1
ATOM 677 C C . CYS A 1 88 ? -0.581 -3.500 -16.312 1.00 89.56 88 CYS A C 1
ATOM 679 O O . CYS A 1 88 ? -1.099 -3.042 -17.326 1.00 89.56 88 CYS A O 1
ATOM 681 N N . PHE A 1 89 ? 0.628 -4.066 -16.297 1.00 86.75 89 PHE A N 1
ATOM 682 C CA . PHE A 1 89 ? 1.493 -4.239 -17.464 1.00 86.75 89 PHE A CA 1
ATOM 683 C C . PHE A 1 89 ? 1.882 -5.719 -17.621 1.00 86.75 89 PHE A C 1
ATOM 685 O O . PHE A 1 89 ? 3.028 -6.090 -17.368 1.00 86.75 89 PHE A O 1
ATOM 692 N N . PRO A 1 90 ? 0.929 -6.601 -17.984 1.00 84.88 90 PRO A N 1
ATOM 693 C CA . PRO A 1 90 ? 1.191 -8.036 -18.114 1.00 84.88 90 PRO A CA 1
ATOM 694 C C . PRO A 1 90 ? 2.177 -8.363 -19.241 1.00 84.88 90 PRO A C 1
ATOM 696 O O . PRO A 1 90 ? 2.870 -9.371 -19.161 1.00 84.88 90 PRO A O 1
ATOM 699 N N . ASP A 1 91 ? 2.262 -7.496 -20.252 1.00 81.75 91 ASP A N 1
ATOM 700 C CA . ASP A 1 91 ? 3.159 -7.659 -21.398 1.00 81.75 91 ASP A CA 1
ATOM 701 C C . ASP A 1 91 ? 4.613 -7.286 -21.073 1.00 81.75 91 ASP A C 1
ATOM 703 O O . ASP A 1 91 ? 5.508 -7.504 -21.888 1.00 81.75 91 ASP A O 1
ATOM 707 N N . TRP A 1 92 ? 4.862 -6.677 -19.907 1.00 75.44 92 TRP A N 1
ATOM 708 C CA . TRP A 1 92 ? 6.198 -6.256 -19.498 1.00 75.44 92 TRP A CA 1
ATOM 709 C C . TRP A 1 92 ? 6.838 -7.319 -18.607 1.00 75.44 92 TRP A C 1
ATOM 711 O O . TRP A 1 92 ? 6.185 -7.833 -17.691 1.00 75.44 92 TRP A O 1
ATOM 721 N N . PRO A 1 93 ? 8.127 -7.639 -18.816 1.00 73.62 93 PRO A N 1
ATOM 722 C CA . PRO A 1 93 ? 8.842 -8.481 -17.873 1.00 73.62 93 PRO A CA 1
ATOM 723 C C . PRO A 1 93 ? 8.896 -7.781 -16.508 1.00 73.62 93 PRO A C 1
ATOM 725 O O . PRO A 1 93 ? 9.147 -6.579 -16.429 1.00 73.62 93 PRO A O 1
ATOM 728 N N . LEU A 1 94 ? 8.714 -8.538 -15.419 1.00 73.56 94 LEU A N 1
ATOM 729 C CA . LEU A 1 94 ? 8.844 -8.053 -14.033 1.00 73.56 94 LEU A CA 1
ATOM 730 C C . LEU A 1 94 ? 10.321 -7.837 -13.644 1.00 73.56 94 LEU A C 1
ATOM 732 O O . LEU A 1 94 ? 10.793 -8.309 -12.611 1.00 73.56 94 LEU A O 1
ATOM 736 N N . LEU A 1 95 ? 11.071 -7.149 -14.502 1.00 72.25 95 LEU A N 1
ATOM 737 C CA . LEU A 1 95 ? 12.461 -6.775 -14.294 1.00 72.25 95 LEU A CA 1
ATOM 738 C C . LEU A 1 95 ? 12.506 -5.278 -14.014 1.00 72.25 95 LEU A C 1
ATOM 740 O O . LEU A 1 95 ? 12.425 -4.450 -14.918 1.00 72.25 95 LEU A O 1
ATOM 744 N N . GLN A 1 96 ? 12.624 -4.939 -12.735 1.00 71.75 96 GLN A N 1
ATOM 745 C CA . GLN A 1 96 ? 12.799 -3.560 -12.299 1.00 71.75 96 GLN A CA 1
ATOM 746 C C . GLN A 1 96 ? 14.256 -3.159 -12.518 1.00 71.75 96 GLN A C 1
ATOM 748 O O . GLN A 1 96 ? 15.168 -3.848 -12.052 1.00 71.75 96 GLN A O 1
ATOM 753 N N . VAL A 1 97 ? 14.474 -2.051 -13.226 1.00 70.25 97 VAL A N 1
ATOM 754 C CA . VAL A 1 97 ? 15.790 -1.414 -13.251 1.00 70.25 97 VAL A CA 1
ATOM 755 C C . VAL A 1 97 ? 15.994 -0.666 -11.937 1.00 70.25 97 VAL A C 1
ATOM 757 O O . VAL A 1 97 ? 15.126 0.103 -11.522 1.00 70.25 97 VAL A O 1
ATOM 760 N N . GLN A 1 98 ? 17.119 -0.911 -11.275 1.00 73.31 98 GLN A N 1
ATOM 761 C CA . GLN A 1 98 ? 17.495 -0.258 -10.026 1.00 73.31 98 GLN A CA 1
ATOM 762 C C . GLN A 1 98 ? 18.647 0.710 -10.279 1.00 73.31 98 GLN A C 1
ATOM 764 O O . GLN A 1 98 ? 19.472 0.523 -11.174 1.00 73.31 98 GLN A O 1
ATOM 769 N N . TYR A 1 99 ? 18.758 1.739 -9.442 1.00 73.81 99 TYR A N 1
ATOM 770 C CA . TYR A 1 99 ? 19.893 2.671 -9.485 1.00 73.81 99 TYR A CA 1
ATOM 771 C C . TYR A 1 99 ? 21.258 1.972 -9.377 1.00 73.81 99 TYR A C 1
ATOM 773 O O . TYR A 1 99 ? 22.242 2.419 -9.969 1.00 73.81 99 TYR A O 1
ATOM 781 N N . TRP A 1 100 ? 21.311 0.844 -8.671 1.00 72.69 100 TRP A N 1
ATOM 782 C CA . TRP A 1 100 ? 22.534 0.077 -8.462 1.00 72.69 100 TRP A CA 1
ATOM 783 C C . TRP A 1 100 ? 22.983 -0.757 -9.661 1.00 72.69 100 TRP A C 1
ATOM 785 O O . TRP A 1 100 ? 24.095 -1.273 -9.631 1.00 72.69 100 TRP A O 1
ATOM 795 N N . ASP A 1 101 ? 22.203 -0.827 -10.738 1.00 71.75 101 ASP A N 1
ATOM 796 C CA . ASP A 1 101 ? 22.544 -1.635 -11.916 1.00 71.75 101 ASP A CA 1
ATOM 797 C C . ASP A 1 101 ? 23.790 -1.136 -12.667 1.00 71.75 101 ASP A C 1
ATOM 799 O O . ASP A 1 101 ? 24.327 -1.834 -13.521 1.00 71.75 101 ASP A O 1
ATOM 803 N N . LYS A 1 102 ? 24.267 0.079 -12.365 1.00 72.19 102 LYS A N 1
ATOM 804 C CA . LYS A 1 102 ? 25.512 0.635 -12.924 1.00 72.19 102 LYS A CA 1
ATOM 805 C C . LYS A 1 102 ? 26.765 0.217 -12.154 1.00 72.19 102 LYS A C 1
ATOM 807 O O . LYS A 1 102 ? 27.869 0.604 -12.533 1.00 72.19 102 LYS A O 1
ATOM 812 N N . ARG A 1 103 ? 26.610 -0.501 -11.042 1.00 79.12 103 ARG A N 1
ATOM 813 C CA . ARG A 1 103 ? 27.736 -0.955 -10.233 1.00 79.12 103 ARG A CA 1
ATOM 814 C C . ARG A 1 103 ? 28.458 -2.133 -10.897 1.00 79.12 103 ARG A C 1
ATOM 816 O O . ARG A 1 103 ? 27.780 -2.986 -11.468 1.00 79.12 103 ARG A O 1
ATOM 823 N N . PRO A 1 104 ? 29.798 -2.218 -10.776 1.00 75.69 104 PRO A N 1
ATOM 824 C CA . PRO A 1 104 ? 30.608 -3.261 -11.406 1.00 75.69 104 PRO A CA 1
ATOM 825 C C . PRO A 1 104 ? 30.204 -4.682 -10.988 1.00 75.69 104 PRO A C 1
ATOM 827 O O . PRO A 1 104 ? 30.378 -5.614 -11.764 1.00 75.69 104 PRO A O 1
ATOM 830 N N . GLU A 1 105 ? 29.612 -4.857 -9.805 1.00 75.62 105 GLU A N 1
ATOM 831 C CA . GLU A 1 105 ? 29.167 -6.164 -9.315 1.00 75.62 105 GLU A CA 1
ATOM 832 C C . GLU A 1 105 ? 27.868 -6.666 -9.974 1.00 75.62 105 GLU A C 1
ATOM 834 O O . GLU A 1 105 ? 27.533 -7.839 -9.837 1.00 75.62 105 GLU A O 1
ATOM 839 N N . VAL A 1 106 ? 27.115 -5.795 -10.660 1.00 68.50 106 VAL A N 1
ATOM 840 C CA . VAL A 1 106 ? 25.753 -6.086 -11.160 1.00 68.50 106 VAL A CA 1
ATOM 841 C C . VAL A 1 106 ? 25.588 -5.779 -12.657 1.00 68.50 106 VAL A C 1
ATOM 843 O O .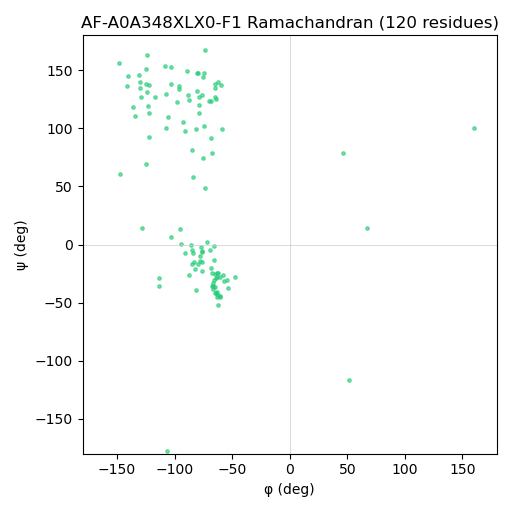 VAL A 1 106 ? 24.472 -5.747 -13.175 1.00 68.50 106 VAL A O 1
ATOM 846 N N . VAL A 1 107 ? 26.703 -5.585 -13.371 1.00 66.94 107 VAL A N 1
ATOM 847 C CA . VAL A 1 107 ? 26.755 -5.149 -14.785 1.00 66.94 107 VAL A CA 1
ATOM 848 C C . VAL A 1 107 ? 26.100 -6.142 -15.749 1.00 66.94 107 VAL A C 1
ATOM 850 O O . VAL A 1 107 ? 25.612 -5.739 -16.805 1.00 66.94 107 VAL A O 1
ATOM 853 N N . ASP A 1 108 ? 26.023 -7.419 -15.374 1.00 64.25 108 ASP A N 1
ATOM 854 C CA . ASP A 1 108 ? 25.471 -8.476 -16.228 1.00 64.25 108 ASP A CA 1
ATOM 855 C C . ASP A 1 108 ? 23.932 -8.547 -16.190 1.00 64.25 108 ASP A C 1
ATOM 857 O O . ASP A 1 108 ? 23.305 -9.042 -17.129 1.00 64.25 108 ASP A O 1
ATOM 861 N N . MET A 1 109 ? 23.280 -8.010 -15.148 1.00 60.22 109 MET A N 1
ATOM 862 C CA . MET A 1 109 ? 21.811 -8.034 -15.034 1.00 60.22 109 MET A CA 1
ATOM 863 C C . MET A 1 109 ? 21.095 -7.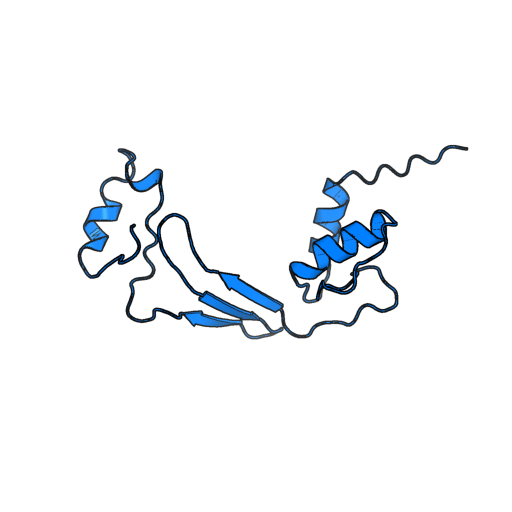273 -16.167 1.00 60.22 109 MET A C 1
ATOM 865 O O . MET A 1 109 ? 20.117 -7.797 -16.709 1.00 60.22 109 MET A O 1
ATOM 869 N N . PRO A 1 110 ? 21.549 -6.070 -16.573 1.00 64.25 110 PRO A N 1
ATOM 870 C CA . PRO A 1 110 ? 21.005 -5.364 -17.730 1.00 64.25 110 PRO A CA 1
ATOM 871 C C . PRO A 1 110 ? 21.060 -6.144 -19.054 1.00 64.25 110 PRO A C 1
ATOM 873 O O . PRO A 1 110 ? 20.160 -5.979 -19.875 1.00 64.25 110 PRO A O 1
ATOM 876 N N . ALA A 1 111 ? 22.056 -7.012 -19.274 1.00 58.25 111 ALA A N 1
ATOM 877 C CA . ALA A 1 111 ? 22.214 -7.751 -20.535 1.00 58.25 111 ALA A CA 1
ATOM 878 C C . ALA A 1 111 ? 21.068 -8.754 -20.790 1.00 58.25 111 ALA A C 1
ATOM 880 O O . ALA A 1 111 ? 20.644 -8.957 -21.932 1.00 58.25 111 ALA A O 1
ATOM 881 N N . HIS A 1 112 ? 20.487 -9.307 -19.720 1.00 55.12 112 HIS A N 1
ATOM 882 C CA . HIS A 1 112 ? 19.320 -10.193 -19.781 1.00 55.12 112 HIS A CA 1
ATOM 883 C C . HIS A 1 112 ? 17.989 -9.459 -20.029 1.00 55.12 112 HIS A C 1
ATOM 885 O O . HIS A 1 112 ? 16.966 -10.105 -20.247 1.00 55.12 112 HIS A O 1
ATOM 891 N N . ARG A 1 113 ? 17.977 -8.116 -20.028 1.00 57.53 113 ARG A N 1
ATOM 892 C CA . ARG A 1 113 ? 16.771 -7.291 -20.256 1.00 57.53 113 ARG A CA 1
ATOM 893 C C . ARG A 1 113 ? 16.466 -7.029 -21.736 1.00 57.53 113 ARG A C 1
ATOM 895 O O . ARG A 1 113 ? 15.482 -6.362 -22.049 1.00 57.53 113 ARG A O 1
ATOM 902 N N . SER A 1 114 ? 17.289 -7.545 -22.651 1.00 48.69 114 SER A N 1
ATOM 903 C CA . SER A 1 114 ? 17.220 -7.303 -24.103 1.00 48.69 114 SER A CA 1
ATOM 904 C C . SER A 1 114 ? 15.964 -7.849 -24.808 1.00 48.69 114 SER A C 1
ATOM 906 O O . SER A 1 114 ? 15.788 -7.616 -26.001 1.00 48.69 114 SER A O 1
ATOM 908 N N . THR A 1 115 ? 15.053 -8.516 -24.094 1.00 49.34 115 THR A N 1
ATOM 909 C CA . THR A 1 115 ? 13.849 -9.144 -24.658 1.00 49.34 115 THR A CA 1
ATOM 910 C C . THR A 1 115 ? 12.595 -8.262 -24.693 1.00 49.34 115 THR A C 1
ATOM 912 O O . THR A 1 115 ? 11.619 -8.671 -25.316 1.00 49.34 115 THR A O 1
ATOM 915 N N . GLY A 1 116 ? 12.579 -7.055 -24.108 1.00 45.94 116 GLY A N 1
ATOM 916 C CA . GLY A 1 116 ? 11.413 -6.172 -24.266 1.00 45.94 116 GLY A CA 1
ATOM 917 C C . GLY A 1 116 ? 11.246 -5.055 -23.237 1.00 45.94 116 GLY A C 1
ATOM 918 O O . GLY A 1 116 ? 10.708 -5.264 -22.159 1.00 45.94 116 GLY A O 1
ATOM 919 N N . TYR A 1 117 ? 11.644 -3.849 -23.651 1.00 46.66 117 TYR A N 1
ATOM 920 C CA . TYR A 1 117 ? 11.073 -2.539 -23.311 1.00 46.66 117 TYR A CA 1
ATOM 921 C C . TYR A 1 117 ? 10.742 -2.216 -21.835 1.00 46.66 117 TYR A C 1
ATOM 923 O O . TYR A 1 117 ? 9.584 -2.059 -21.452 1.00 46.66 117 TYR A O 1
ATOM 931 N N . CYS A 1 118 ? 11.771 -1.876 -21.050 1.00 48.34 118 CYS A N 1
ATOM 932 C CA . CYS A 1 118 ? 11.629 -0.906 -19.956 1.00 48.34 118 CYS A CA 1
ATOM 933 C C . CYS A 1 118 ? 11.352 0.488 -20.561 1.00 48.34 118 CYS A C 1
ATOM 935 O O . CYS A 1 118 ? 12.249 1.316 -20.709 1.00 48.34 118 CYS A O 1
ATOM 937 N N . ARG A 1 119 ? 10.108 0.742 -20.986 1.00 47.22 119 ARG A N 1
ATOM 938 C CA . ARG A 1 119 ? 9.647 2.022 -21.555 1.00 47.22 119 ARG A CA 1
ATOM 939 C C . ARG A 1 119 ? 9.269 2.983 -20.421 1.00 47.22 119 ARG A C 1
ATOM 941 O O . ARG A 1 119 ? 8.127 3.399 -20.284 1.00 47.22 119 ARG A O 1
ATOM 948 N N . GLY A 1 120 ? 10.236 3.255 -19.556 1.00 43.16 120 GLY A N 1
ATOM 949 C CA . GLY A 1 120 ? 10.084 4.068 -18.354 1.00 43.16 120 GLY A CA 1
ATOM 950 C C . GLY A 1 120 ? 11.383 4.801 -18.077 1.00 43.16 120 GLY A C 1
ATOM 951 O O . GLY A 1 120 ? 12.048 4.553 -17.086 1.00 43.16 120 GLY A O 1
ATOM 952 N N . GLY A 1 121 ? 11.789 5.637 -19.020 1.00 37.38 121 GLY A N 1
ATOM 953 C CA . GLY A 1 121 ? 12.817 6.641 -18.820 1.00 37.38 121 GLY A CA 1
ATOM 954 C C . GLY A 1 121 ? 12.297 7.908 -19.471 1.00 37.38 121 GLY A C 1
ATOM 955 O O . GLY A 1 121 ? 11.992 7.891 -20.664 1.00 37.38 121 GLY A O 1
ATOM 956 N N . LEU A 1 122 ? 12.118 8.955 -18.670 1.00 34.88 122 LEU A N 1
ATOM 957 C CA . LEU A 1 122 ? 12.375 10.300 -19.173 1.00 34.88 122 LEU A CA 1
ATOM 958 C C . LEU A 1 122 ? 13.867 10.401 -19.506 1.00 34.88 122 LEU A C 1
ATOM 960 O O . LEU A 1 122 ? 14.663 9.792 -18.752 1.00 34.88 122 LEU A O 1
#

Mean predicted aligned error: 11.47 Å

pLDDT: mean 74.25, std 18.75, range [29.94, 95.88]

Foldseek 3Di:
DDDPPPPPVVVLVVVVVPDPADAEPLQSVVLVCVVVVHDDDPPGPHHNPPDPPDDGDQKYKDWDQDDAQAGWTWIWIDGPPDIDIDGPCPVAPPDDDDPCCPPPVNVCSVVVRVPDDSVRDD

Radius of gyration: 20.61 Å; Cα contacts (8 Å, |Δi|>4): 135; chains: 1; bounding box: 46×34×66 Å